Protein AF-A0A075AQA9-F1 (afdb_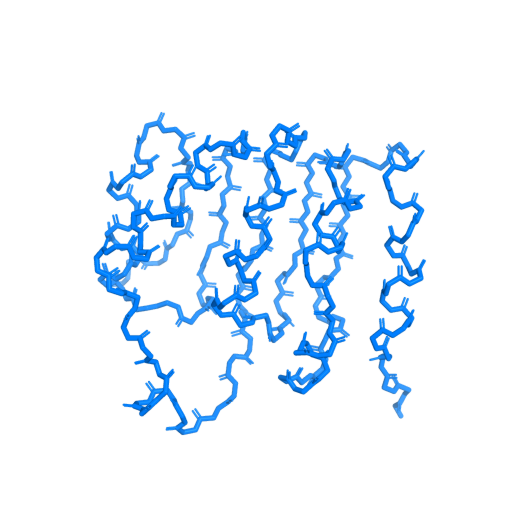monomer_lite)

Secondary structure (DSSP, 8-state):
-----HHHHHHHHTTTTTS--SEEE-TT---SHHHHHTS-HHHHHHHHTT-SEEE-TTS---HHHHHHHHHT-TT---SEEE-------SGGGGTT-----HHHHHHHHHHHHHTT-SEEE-TTSS--HHHHHHHHHHHTTT-EEE----

Radius of gyration: 14.72 Å; chains: 1; bounding box: 34×38×40 Å

Organism: Rozella allomycis (strain CSF55) (NCBI:txid988480)

Structure (mmCIF, N/CA/C/O backbone):
data_AF-A0A075AQA9-F1
#
_entry.id   AF-A0A075AQA9-F1
#
loop_
_atom_site.group_PDB
_atom_site.id
_atom_site.type_symbol
_atom_site.label_atom_id
_atom_site.label_alt_id
_atom_site.label_comp_id
_atom_site.label_asym_id
_atom_site.label_entity_id
_atom_site.label_seq_id
_atom_site.pdbx_PDB_ins_code
_atom_site.Cartn_x
_atom_site.Cartn_y
_atom_site.Cartn_z
_atom_site.occupancy
_atom_site.B_iso_or_equiv
_atom_site.auth_seq_id
_atom_site.auth_comp_id
_atom_site.auth_asym_id
_atom_site.auth_atom_id
_atom_site.pdbx_PDB_model_num
ATOM 1 N N . MET A 1 1 ? 22.644 -17.003 -3.314 1.00 45.19 1 MET A N 1
ATOM 2 C CA . MET A 1 1 ? 21.496 -16.151 -2.937 1.00 45.19 1 MET A CA 1
ATOM 3 C C . MET A 1 1 ? 20.227 -16.930 -3.218 1.00 45.19 1 MET A C 1
ATOM 5 O O . MET A 1 1 ? 20.035 -17.346 -4.355 1.00 45.19 1 MET A O 1
ATOM 9 N N . VAL A 1 2 ? 19.426 -17.209 -2.191 1.00 49.81 2 VAL A N 1
ATOM 10 C CA . VAL A 1 2 ? 18.107 -17.830 -2.371 1.00 49.81 2 VAL A CA 1
ATOM 11 C C . VAL A 1 2 ? 17.177 -16.723 -2.850 1.00 49.81 2 VAL A C 1
ATOM 13 O O . VAL A 1 2 ? 16.902 -15.807 -2.087 1.00 49.81 2 VAL A O 1
ATOM 16 N N . ARG A 1 3 ? 16.748 -16.776 -4.114 1.00 60.25 3 ARG A N 1
ATOM 17 C CA . ARG A 1 3 ? 15.775 -15.814 -4.646 1.00 60.25 3 ARG A CA 1
ATOM 18 C C . ARG A 1 3 ? 14.462 -15.995 -3.894 1.00 60.25 3 ARG A C 1
ATOM 20 O O . ARG A 1 3 ? 13.925 -17.105 -3.876 1.00 60.25 3 ARG A O 1
ATOM 27 N N . PHE A 1 4 ? 13.953 -14.934 -3.280 1.00 65.00 4 PHE A N 1
ATOM 28 C CA . PHE A 1 4 ? 12.666 -14.992 -2.599 1.00 65.00 4 PHE A CA 1
ATOM 29 C C . PHE A 1 4 ? 11.549 -15.180 -3.638 1.00 65.00 4 PHE A C 1
ATOM 31 O O . PHE A 1 4 ? 11.348 -14.348 -4.521 1.00 65.00 4 PHE A O 1
ATOM 38 N N . GLN A 1 5 ? 10.872 -16.329 -3.596 1.00 78.19 5 GLN A N 1
ATOM 39 C CA . GLN A 1 5 ? 9.868 -16.695 -4.595 1.00 78.19 5 GLN A CA 1
ATOM 40 C C . GLN A 1 5 ? 8.502 -16.069 -4.262 1.00 78.19 5 GLN A C 1
ATOM 42 O O . GLN A 1 5 ? 8.119 -16.059 -3.091 1.00 78.19 5 GLN A O 1
ATOM 47 N N . PRO A 1 6 ? 7.702 -15.656 -5.263 1.00 78.56 6 PRO A N 1
ATOM 48 C CA . PRO A 1 6 ? 6.349 -15.131 -5.045 1.00 78.56 6 PRO A CA 1
ATOM 49 C C . PRO A 1 6 ? 5.464 -16.047 -4.185 1.00 78.56 6 PRO A C 1
ATOM 51 O O . PRO A 1 6 ? 4.798 -15.581 -3.266 1.00 78.56 6 PRO A O 1
ATOM 54 N N . ALA A 1 7 ? 5.538 -17.367 -4.390 1.00 79.69 7 ALA A N 1
ATOM 55 C CA . ALA A 1 7 ? 4.784 -18.341 -3.596 1.00 79.69 7 ALA A CA 1
ATOM 56 C C . ALA A 1 7 ? 5.154 -18.325 -2.099 1.00 79.69 7 ALA A C 1
ATOM 58 O O . ALA A 1 7 ? 4.291 -18.517 -1.237 1.00 79.69 7 ALA A O 1
ATOM 59 N N . LEU A 1 8 ? 6.425 -18.059 -1.773 1.00 84.06 8 LEU A N 1
ATOM 60 C CA . LEU A 1 8 ? 6.869 -17.878 -0.390 1.00 84.06 8 LEU A CA 1
ATOM 61 C C . LEU A 1 8 ? 6.351 -16.553 0.181 1.00 84.06 8 LEU A C 1
ATOM 63 O O . LEU A 1 8 ? 5.980 -16.516 1.351 1.00 84.06 8 LEU A O 1
ATOM 67 N N . PHE A 1 9 ? 6.241 -15.499 -0.639 1.00 87.50 9 PHE A N 1
ATOM 68 C CA . PHE A 1 9 ? 5.622 -14.231 -0.233 1.00 87.50 9 PHE A CA 1
ATOM 69 C C . PHE A 1 9 ? 4.152 -14.410 0.130 1.00 87.50 9 PHE A C 1
ATOM 71 O O . PHE A 1 9 ? 3.727 -14.002 1.208 1.00 87.50 9 PHE A O 1
ATOM 78 N N . HIS A 1 10 ? 3.378 -15.073 -0.734 1.00 92.56 10 HIS A N 1
ATOM 79 C CA . HIS A 1 10 ? 1.969 -15.356 -0.466 1.00 92.56 10 HIS A CA 1
ATOM 80 C C . HIS A 1 10 ? 1.794 -16.214 0.783 1.00 92.56 10 HIS A C 1
ATOM 82 O O . HIS A 1 10 ? 0.956 -15.898 1.623 1.00 92.56 10 HIS A O 1
ATOM 88 N N . SER A 1 11 ? 2.631 -17.239 0.949 1.00 90.25 11 SER A N 1
ATOM 89 C CA . SER A 1 11 ? 2.616 -18.096 2.140 1.00 90.25 11 SER A CA 1
ATOM 90 C C . SER A 1 11 ? 2.948 -17.322 3.420 1.00 90.25 11 SER A C 1
ATOM 92 O O . SER A 1 11 ? 2.308 -17.545 4.447 1.00 90.25 11 SER A O 1
ATOM 94 N N . LEU A 1 12 ? 3.909 -16.392 3.358 1.00 89.06 12 LEU A N 1
ATOM 95 C CA . LEU A 1 12 ? 4.277 -15.520 4.474 1.00 89.06 12 LEU A CA 1
ATOM 96 C C . LEU A 1 12 ? 3.094 -14.647 4.908 1.00 89.06 12 LEU A C 1
ATOM 98 O O . LEU A 1 12 ? 2.799 -14.555 6.099 1.00 89.06 12 LEU A O 1
ATOM 102 N N . VAL A 1 13 ? 2.399 -14.024 3.953 1.00 93.62 13 VAL A N 1
ATOM 103 C CA . VAL A 1 13 ? 1.296 -13.107 4.276 1.00 93.62 13 VAL A CA 1
ATOM 104 C C . VAL A 1 13 ? -0.022 -13.821 4.576 1.00 93.62 13 VAL A C 1
ATOM 106 O O . VAL A 1 13 ? -0.871 -13.235 5.238 1.00 93.62 13 VAL A O 1
ATOM 109 N N . ALA A 1 14 ? -0.193 -15.085 4.173 1.00 93.88 14 ALA A N 1
ATOM 110 C CA . ALA A 1 14 ? -1.451 -15.834 4.296 1.00 93.88 14 ALA A CA 1
ATOM 111 C C . ALA A 1 14 ? -2.032 -15.884 5.719 1.00 93.88 14 ALA A C 1
ATOM 113 O O . ALA A 1 14 ? -3.238 -16.034 5.885 1.00 93.88 14 ALA A O 1
ATOM 114 N N . ARG A 1 15 ? -1.185 -15.761 6.747 1.00 90.12 15 ARG A N 1
ATOM 115 C CA . ARG A 1 15 ? -1.592 -15.813 8.162 1.00 90.12 15 ARG A CA 1
ATOM 116 C C . ARG A 1 15 ? -1.617 -14.449 8.850 1.00 90.12 15 ARG A C 1
ATOM 118 O O . ARG A 1 15 ? -1.968 -14.362 10.023 1.00 90.12 15 ARG A O 1
ATOM 125 N N . VAL A 1 16 ? -1.255 -13.372 8.149 1.00 94.50 16 VAL A N 1
ATOM 126 C CA . VAL A 1 16 ? -1.173 -12.028 8.746 1.00 94.50 16 VAL A CA 1
ATOM 127 C C . VAL A 1 16 ? -2.549 -11.528 9.168 1.00 94.50 16 VAL A C 1
ATOM 129 O O . VAL A 1 16 ? -2.675 -10.942 10.242 1.00 94.50 16 VAL A O 1
ATOM 132 N N . LYS A 1 17 ? -3.592 -11.806 8.382 1.00 88.50 17 LYS A N 1
ATOM 133 C CA . LYS A 1 17 ? -4.955 -11.339 8.665 1.00 88.50 17 LYS A CA 1
ATOM 134 C C . LYS A 1 17 ? -5.497 -11.837 10.005 1.00 88.50 17 LYS A C 1
ATOM 136 O O . LYS A 1 17 ? -6.251 -11.129 10.666 1.00 88.50 17 LYS A O 1
ATOM 141 N N . GLU A 1 18 ? -5.117 -13.052 10.381 1.00 86.56 18 GLU A N 1
ATOM 142 C CA . GLU A 1 18 ? -5.513 -13.714 11.629 1.00 86.56 18 GLU A CA 1
ATOM 143 C C . GLU A 1 18 ? -4.553 -13.392 12.784 1.00 86.56 18 GLU A C 1
ATOM 145 O O . GLU A 1 18 ? -4.810 -13.735 13.939 1.00 86.56 18 GLU A O 1
ATOM 150 N N . SER A 1 19 ? -3.443 -12.713 12.488 1.00 89.19 19 SER A N 1
ATOM 151 C CA . SER A 1 19 ? -2.458 -12.320 13.486 1.00 89.19 19 SER A CA 1
ATOM 152 C C . SER A 1 19 ? -2.929 -11.122 14.319 1.00 89.19 19 SER A C 1
ATOM 154 O O . SER A 1 19 ? -3.819 -10.365 13.938 1.00 89.19 19 SER A O 1
ATOM 156 N N . GLN A 1 20 ? -2.273 -10.914 15.463 1.00 91.50 20 GLN A N 1
ATOM 157 C CA . GLN A 1 20 ? -2.426 -9.712 16.295 1.00 91.50 20 GLN A CA 1
ATOM 158 C C . GLN A 1 20 ? -1.312 -8.684 16.024 1.00 91.50 20 GLN A C 1
ATOM 160 O O . GLN A 1 20 ? -1.016 -7.840 16.874 1.00 91.50 20 GLN A O 1
ATOM 165 N N . LEU A 1 21 ? -0.6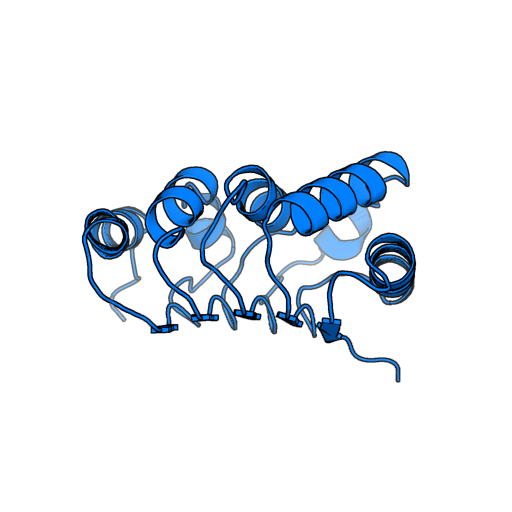46 -8.772 14.863 1.00 94.38 21 LEU A N 1
ATOM 166 C CA . LEU A 1 21 ? 0.444 -7.867 14.510 1.00 94.38 21 LEU A CA 1
ATOM 167 C C . LEU A 1 21 ? -0.083 -6.442 14.347 1.00 94.38 21 LEU A C 1
ATOM 169 O O . LEU A 1 21 ? -0.990 -6.168 13.564 1.00 94.38 21 LEU A O 1
ATOM 173 N N . LYS A 1 22 ? 0.532 -5.511 15.076 1.00 95.44 22 LYS A N 1
ATOM 174 C CA . LYS A 1 22 ? 0.283 -4.074 14.905 1.00 95.44 22 LYS A CA 1
ATOM 175 C C . LYS A 1 22 ? 1.143 -3.488 13.793 1.00 95.44 22 LYS A C 1
ATOM 177 O O . LYS A 1 22 ? 0.707 -2.561 13.118 1.00 95.44 22 LYS A O 1
ATOM 182 N N . GLU A 1 23 ? 2.331 -4.046 13.598 1.00 97.06 23 GLU A N 1
ATOM 183 C CA . GLU A 1 23 ? 3.322 -3.575 12.641 1.00 97.06 23 GLU A CA 1
ATOM 184 C C . GLU A 1 23 ? 3.845 -4.750 11.821 1.00 97.06 23 GLU A C 1
ATOM 186 O O . GLU A 1 23 ? 4.070 -5.837 12.360 1.00 97.06 23 GLU A O 1
ATOM 191 N N . LEU A 1 24 ? 4.045 -4.530 10.525 1.00 97.06 24 LEU A N 1
ATOM 192 C CA . LEU A 1 24 ? 4.639 -5.508 9.628 1.00 97.06 24 LEU A CA 1
ATOM 193 C C . LEU A 1 24 ? 5.577 -4.818 8.639 1.00 97.06 24 LEU A C 1
ATOM 195 O O . LEU A 1 24 ? 5.204 -3.849 7.977 1.00 97.06 24 LEU A O 1
ATOM 199 N N . ASN A 1 25 ? 6.788 -5.353 8.520 1.00 96.56 25 ASN A N 1
ATOM 200 C CA . ASN A 1 25 ? 7.785 -4.892 7.567 1.00 96.56 25 ASN A CA 1
ATOM 201 C C . ASN A 1 25 ? 8.049 -5.983 6.522 1.00 96.56 25 ASN A C 1
ATOM 203 O O . ASN A 1 25 ? 8.563 -7.046 6.860 1.00 96.56 25 ASN A O 1
ATOM 207 N N . LEU A 1 26 ? 7.683 -5.706 5.271 1.00 94.38 26 LEU A N 1
ATOM 208 C CA . LEU A 1 26 ? 7.928 -6.547 4.095 1.00 94.38 26 LEU A CA 1
ATOM 209 C C . LEU A 1 26 ? 8.798 -5.805 3.063 1.00 94.38 26 LEU A C 1
ATOM 211 O O . LEU A 1 26 ? 8.726 -6.077 1.861 1.00 94.38 26 LEU A O 1
ATOM 215 N N . SER A 1 27 ? 9.579 -4.824 3.514 1.00 93.81 27 SER A N 1
ATOM 216 C CA . SER A 1 27 ? 10.449 -4.040 2.648 1.00 93.81 27 SER A CA 1
ATOM 217 C C . SER A 1 27 ? 11.582 -4.892 2.073 1.00 93.81 27 SER A C 1
ATOM 219 O O . SER A 1 27 ? 12.159 -5.719 2.778 1.00 93.81 27 SER A O 1
ATOM 221 N N . GLY A 1 28 ? 11.925 -4.680 0.800 1.00 90.69 28 GLY A N 1
ATOM 222 C CA . GLY A 1 28 ? 13.079 -5.332 0.165 1.00 90.69 28 GLY A CA 1
ATOM 223 C C . GLY A 1 28 ? 12.945 -6.831 -0.107 1.00 90.69 28 GLY A C 1
ATOM 224 O O . GLY A 1 28 ? 13.951 -7.480 -0.380 1.00 90.69 28 GLY A O 1
ATOM 225 N N . LEU A 1 29 ? 11.740 -7.402 -0.026 1.00 89.75 29 LEU A N 1
ATOM 226 C CA . LEU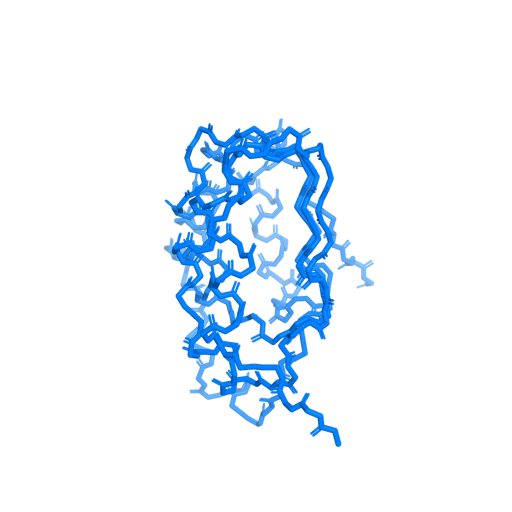 A 1 29 ? 11.527 -8.835 -0.264 1.00 89.75 29 LEU A CA 1
ATOM 227 C C . LEU A 1 29 ? 11.386 -9.184 -1.752 1.00 89.75 29 LEU A C 1
ATOM 229 O O . LEU A 1 29 ? 11.595 -10.334 -2.134 1.00 89.75 29 LEU A O 1
ATOM 233 N N . MET A 1 30 ? 11.031 -8.216 -2.596 1.00 88.50 30 MET A N 1
ATOM 234 C CA . MET A 1 30 ? 11.005 -8.368 -4.048 1.00 88.50 30 MET A CA 1
ATOM 235 C C . MET A 1 30 ? 12.328 -7.888 -4.632 1.00 88.50 30 MET A C 1
ATOM 237 O O . MET A 1 30 ? 12.618 -6.700 -4.596 1.00 88.50 30 MET A O 1
ATOM 241 N N . GLU A 1 31 ? 13.117 -8.801 -5.196 1.00 82.88 31 GLU A N 1
ATOM 242 C CA . GLU A 1 31 ? 14.455 -8.487 -5.724 1.00 82.88 31 GLU A CA 1
ATOM 243 C C . GLU A 1 31 ? 14.441 -7.989 -7.182 1.00 82.88 31 GLU A C 1
ATOM 245 O O . GLU A 1 31 ? 15.473 -7.553 -7.693 1.00 82.88 31 GLU A O 1
ATOM 250 N N . SER A 1 32 ? 13.302 -8.074 -7.880 1.00 85.94 32 SER A N 1
ATOM 251 C CA . SER A 1 32 ? 13.169 -7.610 -9.265 1.00 85.94 32 SER A CA 1
ATOM 252 C C . SER A 1 32 ? 11.725 -7.275 -9.648 1.00 85.94 32 SER A C 1
ATOM 254 O O . SER A 1 32 ? 10.768 -7.663 -8.966 1.00 85.94 32 SER A O 1
ATOM 256 N N . SER A 1 33 ? 11.559 -6.586 -10.783 1.00 83.62 33 SER A N 1
ATOM 257 C CA . SER A 1 33 ? 10.239 -6.269 -11.340 1.00 83.62 33 SER A CA 1
ATOM 258 C C . SER A 1 33 ? 9.456 -7.528 -11.727 1.00 83.62 33 SER A C 1
ATOM 260 O O . SER A 1 33 ? 8.256 -7.605 -11.489 1.00 83.62 33 SER A O 1
ATOM 262 N N . GLU A 1 34 ? 10.136 -8.555 -12.240 1.00 85.38 34 GLU A N 1
ATOM 263 C CA . GLU A 1 34 ? 9.546 -9.843 -12.609 1.00 85.38 34 GLU A CA 1
ATOM 264 C C . GLU A 1 34 ? 9.017 -10.581 -11.378 1.00 85.38 34 GLU A C 1
ATOM 266 O O . GLU A 1 34 ? 7.909 -11.112 -11.412 1.00 85.38 34 GLU A O 1
ATOM 271 N N . ALA A 1 35 ? 9.778 -10.576 -10.277 1.00 85.56 35 ALA A N 1
ATOM 272 C CA . ALA A 1 35 ? 9.340 -11.174 -9.019 1.00 85.56 35 ALA A CA 1
ATOM 273 C C . ALA A 1 35 ? 8.107 -10.449 -8.459 1.00 85.56 35 ALA A C 1
ATOM 275 O O . ALA A 1 35 ? 7.121 -11.091 -8.107 1.00 85.56 35 ALA A O 1
ATOM 276 N N . SER A 1 36 ? 8.134 -9.114 -8.450 1.00 87.94 36 SER A N 1
ATOM 277 C CA . SER A 1 36 ? 7.019 -8.283 -7.987 1.00 87.94 36 SER A CA 1
ATOM 278 C C . SER A 1 36 ? 5.760 -8.442 -8.847 1.00 87.94 36 SER A C 1
ATOM 280 O O . SER A 1 36 ? 4.660 -8.537 -8.310 1.00 87.94 36 SER A O 1
ATOM 282 N N . ASN A 1 37 ? 5.902 -8.538 -10.173 1.00 86.38 37 ASN A N 1
ATOM 283 C CA . ASN A 1 37 ? 4.779 -8.735 -11.097 1.00 86.38 37 ASN A CA 1
ATOM 284 C C . ASN A 1 37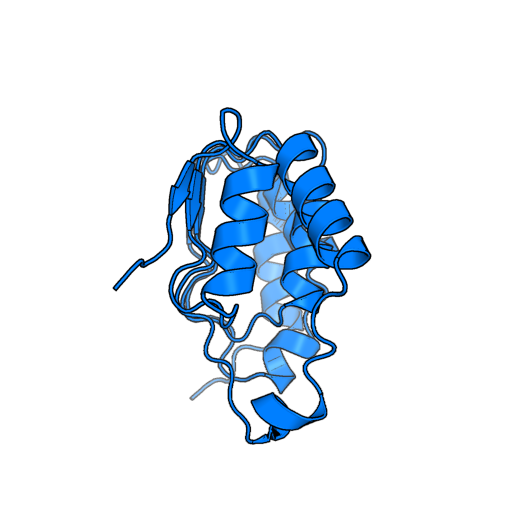 ? 4.154 -10.135 -10.995 1.00 86.38 37 ASN A C 1
ATOM 286 O O . ASN A 1 37 ? 3.007 -10.324 -11.390 1.00 86.38 37 ASN A O 1
ATOM 290 N N . ALA A 1 38 ? 4.894 -11.116 -10.475 1.00 87.94 38 ALA A N 1
ATOM 291 C CA . ALA A 1 38 ? 4.373 -12.449 -10.186 1.00 87.94 38 ALA A CA 1
ATOM 292 C C . ALA A 1 38 ? 3.640 -12.528 -8.830 1.00 87.94 38 ALA A C 1
ATOM 294 O O . ALA A 1 38 ? 3.039 -13.557 -8.513 1.00 87.94 38 ALA A O 1
ATOM 295 N N . VAL A 1 39 ? 3.673 -11.463 -8.022 1.00 90.69 39 VAL A N 1
ATOM 296 C CA . VAL A 1 39 ? 2.905 -11.361 -6.779 1.00 90.69 39 VAL A CA 1
ATOM 297 C C . VAL A 1 39 ? 1.513 -10.803 -7.072 1.00 90.69 39 VAL A C 1
ATOM 299 O O . VAL A 1 39 ? 1.358 -9.703 -7.592 1.00 90.69 39 VAL A O 1
ATOM 302 N N . ASP A 1 40 ? 0.481 -11.538 -6.657 1.00 93.06 40 ASP A N 1
ATOM 303 C CA . ASP A 1 40 ? -0.874 -10.993 -6.536 1.00 93.06 40 ASP A CA 1
ATOM 304 C C . ASP A 1 40 ? -0.936 -10.004 -5.359 1.00 93.06 40 ASP A C 1
ATOM 306 O O . ASP A 1 40 ? -1.104 -10.390 -4.196 1.00 93.06 40 ASP A O 1
ATOM 310 N N . TRP A 1 41 ? -0.778 -8.717 -5.667 1.00 92.69 41 TRP A N 1
ATOM 311 C CA . TRP A 1 41 ? -0.801 -7.642 -4.679 1.00 92.69 41 TRP A CA 1
ATOM 312 C C . TRP A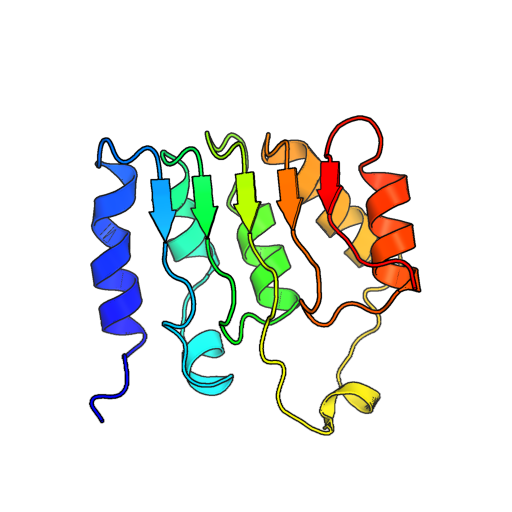 1 41 ? -2.200 -7.356 -4.119 1.00 92.69 41 TRP A C 1
ATOM 314 O O . TRP A 1 41 ? -2.299 -6.887 -2.982 1.00 92.69 41 TRP A O 1
ATOM 324 N N . ARG A 1 42 ? -3.280 -7.711 -4.837 1.00 93.88 42 ARG A N 1
ATOM 325 C CA . ARG A 1 42 ? -4.647 -7.650 -4.287 1.00 93.88 42 ARG A CA 1
ATOM 326 C C . ARG A 1 42 ? -4.808 -8.653 -3.154 1.00 93.88 42 ARG A C 1
ATOM 328 O O . ARG A 1 42 ? -5.337 -8.318 -2.092 1.00 93.88 42 ARG A O 1
ATOM 335 N N . TYR A 1 43 ? -4.350 -9.889 -3.366 1.00 95.12 43 TYR A N 1
ATOM 336 C CA . TYR A 1 43 ? -4.360 -10.910 -2.322 1.00 95.12 43 TYR A CA 1
ATOM 337 C C . TYR A 1 43 ? -3.537 -10.459 -1.117 1.00 95.12 43 TYR A C 1
ATOM 339 O O . TYR A 1 43 ? -4.036 -10.520 0.006 1.00 95.12 43 TYR A O 1
ATOM 347 N N . VAL A 1 44 ? -2.315 -9.966 -1.348 1.00 95.38 44 VAL A N 1
ATOM 348 C CA . VAL A 1 44 ? -1.435 -9.471 -0.281 1.00 95.38 44 VAL A CA 1
ATOM 349 C C . VAL A 1 44 ? -2.150 -8.403 0.536 1.00 95.38 44 VAL A C 1
ATOM 351 O O . VAL A 1 44 ? -2.304 -8.579 1.739 1.00 95.38 44 VAL A O 1
ATOM 354 N N . ALA A 1 45 ? -2.670 -7.352 -0.103 1.00 95.12 45 ALA A N 1
ATOM 355 C CA . ALA A 1 45 ? -3.377 -6.268 0.574 1.00 95.12 45 ALA A CA 1
ATOM 356 C C . ALA A 1 45 ? -4.528 -6.772 1.462 1.00 95.12 45 ALA A C 1
ATOM 358 O O . ALA A 1 45 ? -4.629 -6.377 2.625 1.00 95.12 45 ALA A O 1
ATOM 359 N N . LYS A 1 46 ? -5.329 -7.732 0.976 1.00 95.00 46 LYS A N 1
ATOM 360 C CA . LYS A 1 46 ? -6.415 -8.357 1.755 1.00 95.00 46 LYS A CA 1
ATOM 361 C C . LYS A 1 46 ? -5.931 -9.097 3.000 1.00 95.00 46 LYS A C 1
ATOM 363 O O . LYS A 1 46 ? -6.693 -9.200 3.964 1.00 95.00 46 LYS A O 1
ATOM 368 N N . GLN A 1 47 ? -4.700 -9.609 2.999 1.00 95.81 47 GLN A N 1
ATOM 369 C CA . GLN A 1 47 ? -4.116 -10.231 4.186 1.00 95.81 47 GLN A CA 1
ATOM 370 C C . GLN A 1 47 ? -3.608 -9.211 5.209 1.00 95.81 47 GLN A C 1
ATOM 372 O O . GLN A 1 47 ? -3.508 -9.524 6.392 1.00 95.81 47 GLN A O 1
ATOM 377 N N . LEU A 1 48 ? -3.315 -7.982 4.783 1.00 95.31 48 LEU A N 1
ATOM 378 C CA . LEU A 1 48 ? -2.728 -6.947 5.637 1.00 95.31 48 LEU A CA 1
ATOM 379 C C . LEU A 1 48 ? -3.768 -6.071 6.346 1.00 95.31 48 LEU A C 1
ATOM 381 O O . LEU A 1 48 ? -3.401 -5.291 7.219 1.00 95.31 48 LEU A O 1
ATOM 385 N N . ILE A 1 49 ? -5.061 -6.215 6.031 1.00 93.25 49 ILE A N 1
ATOM 386 C CA . ILE A 1 49 ? -6.128 -5.312 6.504 1.00 93.25 49 ILE A CA 1
ATOM 387 C C . ILE A 1 49 ? -6.244 -5.185 8.032 1.00 93.25 49 ILE A C 1
ATOM 389 O O . ILE A 1 49 ? -6.847 -4.230 8.514 1.00 93.25 49 ILE A O 1
ATOM 393 N N . GLY A 1 50 ? -5.728 -6.154 8.796 1.00 93.00 50 GLY A N 1
ATOM 394 C CA . GLY A 1 50 ? -5.744 -6.145 10.262 1.00 93.00 50 GLY A CA 1
ATOM 395 C C . GLY A 1 50 ? -4.573 -5.398 10.912 1.00 93.00 50 GLY A C 1
ATOM 396 O O . GLY A 1 50 ? -4.652 -5.079 12.098 1.00 93.00 50 GLY A O 1
ATOM 397 N N . VAL A 1 51 ? -3.514 -5.113 10.150 1.00 95.62 51 VAL A N 1
ATOM 398 C CA . VAL A 1 51 ? -2.267 -4.499 10.626 1.00 95.62 51 VAL A CA 1
ATOM 399 C C . VAL A 1 51 ? -2.420 -2.976 10.645 1.00 95.62 51 VAL A C 1
ATOM 401 O O . VAL A 1 51 ? -3.056 -2.411 9.763 1.00 95.62 51 VAL A O 1
ATOM 404 N N . LYS A 1 52 ? -1.840 -2.286 11.636 1.00 95.62 52 LYS A N 1
ATOM 405 C CA . LYS A 1 52 ? -1.921 -0.816 11.732 1.00 95.62 52 LYS A CA 1
ATOM 406 C C . LYS A 1 52 ? -0.837 -0.097 10.933 1.00 95.62 52 LYS A C 1
ATOM 408 O O . LYS A 1 52 ? -1.099 0.964 10.374 1.00 95.62 52 LYS A O 1
ATOM 413 N N . SER A 1 53 ? 0.375 -0.642 10.904 1.00 97.00 53 SER A N 1
ATOM 414 C CA . SER A 1 53 ? 1.527 -0.056 10.213 1.00 97.00 53 SER A CA 1
ATOM 415 C C . SER A 1 53 ? 2.162 -1.084 9.288 1.00 97.00 53 SER A C 1
ATOM 417 O O . SER A 1 53 ? 2.593 -2.145 9.741 1.00 97.00 53 SER A O 1
ATOM 419 N N . VAL A 1 54 ? 2.209 -0.783 7.994 1.00 97.88 54 VAL A N 1
ATOM 420 C CA . VAL A 1 54 ? 2.744 -1.683 6.971 1.00 97.88 54 VAL A CA 1
ATOM 421 C C . VAL A 1 54 ? 3.860 -0.980 6.210 1.00 97.88 54 VAL A C 1
ATOM 423 O O . VAL A 1 54 ? 3.668 0.125 5.702 1.00 97.88 54 VAL A O 1
ATOM 426 N N . LYS A 1 55 ? 5.012 -1.644 6.087 1.00 98.00 55 LYS A N 1
ATOM 427 C CA . LYS A 1 55 ? 6.108 -1.207 5.215 1.00 98.00 55 LYS A CA 1
ATOM 428 C C . LYS A 1 55 ? 6.269 -2.155 4.036 1.00 98.00 55 LYS A C 1
ATOM 430 O O . LYS A 1 55 ? 6.486 -3.349 4.225 1.00 98.00 55 LYS A O 1
ATOM 435 N N . LEU A 1 56 ? 6.158 -1.597 2.836 1.00 95.81 56 LEU A N 1
ATOM 436 C CA . LEU A 1 56 ? 6.377 -2.240 1.540 1.00 95.81 56 LEU A CA 1
ATOM 437 C C . LEU A 1 56 ? 7.478 -1.516 0.742 1.00 95.81 56 LEU A C 1
ATOM 439 O O . LEU A 1 56 ? 7.580 -1.687 -0.475 1.00 95.81 56 LEU A O 1
ATOM 443 N N . SER A 1 57 ? 8.292 -0.692 1.402 1.00 94.19 57 SER A N 1
ATOM 444 C CA . SER A 1 57 ? 9.351 0.089 0.764 1.00 94.19 57 SER A CA 1
ATOM 445 C C . SER A 1 57 ? 10.473 -0.776 0.185 1.00 94.19 57 SER A C 1
ATOM 447 O O . SER A 1 57 ? 10.599 -1.952 0.516 1.00 94.19 57 SER A O 1
ATOM 449 N N . PHE A 1 58 ? 11.300 -0.220 -0.700 1.00 92.25 58 PHE A N 1
ATOM 450 C CA . PHE A 1 58 ? 12.450 -0.935 -1.287 1.00 92.25 58 PHE A CA 1
ATOM 451 C C . PHE A 1 58 ? 12.089 -2.216 -2.055 1.00 92.25 58 PHE A C 1
ATOM 453 O O . PHE A 1 58 ? 12.924 -3.096 -2.221 1.00 92.25 58 PHE A O 1
ATOM 460 N N . ASN A 1 59 ? 10.849 -2.337 -2.524 1.00 91.00 59 ASN A N 1
ATOM 461 C CA . ASN A 1 59 ? 10.423 -3.412 -3.414 1.00 91.00 59 ASN A CA 1
ATOM 462 C C . ASN A 1 59 ? 10.402 -2.910 -4.867 1.00 91.00 59 ASN A C 1
ATOM 464 O O . ASN A 1 59 ? 10.834 -1.801 -5.164 1.00 91.00 59 ASN A O 1
ATOM 468 N N . TYR A 1 60 ? 9.894 -3.723 -5.790 1.00 89.94 60 TYR A N 1
ATOM 469 C CA . TYR A 1 60 ? 9.714 -3.366 -7.201 1.00 89.94 60 TYR A CA 1
ATOM 470 C C . TYR A 1 60 ? 8.212 -3.256 -7.526 1.00 89.94 60 TYR A C 1
ATOM 472 O O . TYR A 1 60 ? 7.750 -3.750 -8.557 1.00 89.94 60 TYR A O 1
ATOM 480 N N . ILE A 1 61 ? 7.401 -2.709 -6.610 1.00 89.12 61 ILE A N 1
ATOM 481 C CA . ILE A 1 61 ? 5.941 -2.639 -6.775 1.00 89.12 61 ILE A CA 1
ATOM 482 C C . ILE A 1 61 ? 5.620 -1.633 -7.878 1.00 89.12 61 ILE A C 1
ATOM 484 O O . ILE A 1 61 ? 5.954 -0.452 -7.787 1.00 89.12 61 ILE A O 1
ATOM 488 N N . SER A 1 62 ? 4.969 -2.109 -8.938 1.00 85.75 62 SER A N 1
ATOM 489 C CA . SER A 1 62 ? 4.574 -1.257 -10.057 1.00 85.75 62 SER A CA 1
ATOM 490 C C . SER A 1 62 ? 3.474 -0.270 -9.644 1.00 85.75 62 SER A C 1
ATOM 492 O O . SER A 1 62 ? 2.697 -0.530 -8.724 1.00 85.75 62 SER A O 1
ATOM 494 N N . ARG A 1 63 ? 3.324 0.839 -10.379 1.00 82.12 63 ARG A N 1
ATOM 495 C CA . ARG A 1 63 ? 2.210 1.785 -10.159 1.00 82.12 63 ARG A CA 1
ATOM 496 C C . ARG A 1 63 ? 0.837 1.109 -10.257 1.00 82.12 63 ARG A C 1
ATOM 498 O O . ARG A 1 63 ? -0.065 1.431 -9.492 1.00 82.12 63 ARG A O 1
ATOM 505 N N . TYR A 1 64 ? 0.696 0.157 -11.178 1.00 82.44 64 TYR A N 1
ATOM 506 C CA . TYR A 1 64 ? -0.527 -0.626 -11.333 1.00 82.44 64 TYR A CA 1
ATOM 507 C C . TYR A 1 64 ? -0.799 -1.487 -10.090 1.00 82.44 64 TYR A C 1
ATOM 509 O O . TYR A 1 64 ? -1.907 -1.484 -9.565 1.00 82.44 64 TYR A O 1
ATOM 517 N N . SER A 1 65 ? 0.230 -2.137 -9.547 1.00 87.94 65 SER A N 1
ATOM 518 C CA . SER A 1 65 ? 0.121 -2.910 -8.307 1.00 87.94 65 SER A CA 1
ATOM 519 C C . SER A 1 65 ? -0.173 -2.028 -7.086 1.00 87.94 65 SER A C 1
ATOM 521 O O . SER A 1 65 ? -0.929 -2.435 -6.214 1.00 87.94 65 SER A O 1
ATOM 523 N N . ILE A 1 66 ? 0.345 -0.794 -7.031 1.00 89.38 66 ILE A N 1
ATOM 524 C CA . ILE A 1 66 ? -0.027 0.185 -5.992 1.00 89.38 66 ILE A CA 1
ATOM 525 C C . ILE A 1 66 ? -1.530 0.489 -6.043 1.00 89.38 66 ILE A C 1
ATOM 527 O O . ILE A 1 66 ? -2.184 0.524 -5.002 1.00 89.38 66 ILE A O 1
ATOM 531 N N . TYR A 1 67 ? -2.094 0.665 -7.239 1.00 86.25 67 TYR A N 1
ATOM 532 C CA . TYR A 1 67 ? -3.539 0.821 -7.395 1.00 86.25 67 TYR A CA 1
ATOM 533 C C . TYR A 1 67 ? -4.303 -0.414 -6.892 1.00 86.25 67 TYR A C 1
ATOM 535 O O . TYR A 1 67 ? -5.233 -0.272 -6.102 1.00 86.25 67 TYR A O 1
ATOM 543 N N . GLU A 1 68 ? -3.874 -1.618 -7.278 1.00 87.62 68 GLU A N 1
ATOM 544 C CA . GLU A 1 68 ? -4.477 -2.876 -6.818 1.00 87.62 68 GLU A CA 1
ATOM 545 C C . GLU A 1 68 ? -4.451 -3.043 -5.293 1.00 87.62 68 GLU A C 1
ATOM 547 O O . GLU A 1 68 ? -5.402 -3.582 -4.715 1.00 87.62 68 GLU A O 1
ATOM 552 N N . ILE A 1 69 ? -3.386 -2.562 -4.642 1.00 93.75 69 ILE A N 1
ATOM 553 C CA . ILE A 1 69 ? -3.279 -2.515 -3.184 1.00 93.75 69 ILE A CA 1
ATOM 554 C C . ILE A 1 69 ? -4.388 -1.626 -2.624 1.00 93.75 69 ILE A C 1
ATOM 556 O O . ILE A 1 69 ? -5.198 -2.115 -1.844 1.00 93.75 69 ILE A O 1
ATOM 560 N N . PHE A 1 70 ? -4.479 -0.358 -3.036 1.00 92.88 70 PHE A N 1
ATOM 561 C CA . PHE A 1 70 ? -5.486 0.558 -2.485 1.00 92.88 70 PHE A CA 1
ATOM 562 C C . PHE A 1 70 ? -6.921 0.104 -2.751 1.00 92.88 70 PHE A C 1
ATOM 564 O O . PHE A 1 70 ? -7.748 0.177 -1.847 1.00 92.88 70 PHE A O 1
ATOM 571 N N . ASP A 1 71 ? -7.198 -0.421 -3.944 1.00 89.50 71 ASP A N 1
ATOM 572 C CA . ASP A 1 71 ? -8.511 -0.966 -4.315 1.00 89.50 71 ASP A CA 1
ATOM 573 C C . ASP A 1 71 ? -8.923 -2.164 -3.434 1.00 89.50 71 ASP A C 1
ATOM 575 O O . ASP A 1 71 ? -10.100 -2.469 -3.267 1.00 89.50 71 ASP A O 1
ATOM 579 N N . SER A 1 72 ? -7.947 -2.831 -2.812 1.00 92.50 72 SER A N 1
ATOM 580 C CA . SER A 1 72 ? -8.160 -3.976 -1.922 1.00 92.50 72 SER A CA 1
ATOM 581 C C . SER A 1 72 ? -8.148 -3.621 -0.430 1.00 92.50 72 SER A C 1
ATOM 583 O O . SER A 1 72 ? -8.321 -4.518 0.400 1.00 92.50 72 SER A O 1
ATOM 585 N N . LEU A 1 73 ? -7.928 -2.350 -0.075 1.00 92.56 73 LEU A N 1
ATOM 586 C CA . LEU A 1 73 ? -7.791 -1.880 1.311 1.00 92.56 73 LEU A CA 1
ATOM 587 C C . LEU A 1 73 ? -9.023 -1.136 1.841 1.00 92.56 73 LEU A C 1
ATOM 589 O O . LEU A 1 73 ? -8.946 -0.501 2.894 1.00 92.56 73 LEU A O 1
ATOM 593 N N . ASP A 1 74 ? -10.168 -1.245 1.169 1.00 85.81 74 ASP A N 1
ATOM 594 C CA . ASP A 1 74 ? -11.440 -0.734 1.681 1.00 85.81 74 ASP A CA 1
ATOM 595 C C . ASP A 1 74 ? -11.688 -1.219 3.125 1.00 85.81 74 ASP A C 1
ATOM 597 O O . ASP A 1 74 ? -11.664 -2.417 3.420 1.00 85.81 74 ASP A O 1
ATOM 601 N N . ASN A 1 75 ? -11.936 -0.273 4.039 1.00 79.81 75 ASN A N 1
ATOM 602 C CA . ASN A 1 75 ? -12.137 -0.517 5.477 1.00 79.81 75 ASN A CA 1
ATOM 603 C C . ASN A 1 75 ? -10.963 -1.206 6.204 1.00 79.81 75 ASN A C 1
ATOM 605 O O . ASN A 1 75 ? -11.171 -1.871 7.224 1.00 79.81 75 ASN A O 1
ATOM 609 N N . SER A 1 76 ? -9.730 -1.054 5.716 1.00 90.31 76 SER A N 1
ATOM 610 C CA . SER A 1 76 ? -8.555 -1.552 6.435 1.00 90.31 76 SER A CA 1
ATOM 611 C C . SER A 1 76 ? -8.365 -0.849 7.789 1.00 90.31 76 SER A C 1
ATOM 613 O O . SER A 1 76 ? -8.802 0.284 7.998 1.00 90.31 76 SER A O 1
ATOM 615 N N . LYS A 1 77 ? -7.679 -1.521 8.722 1.00 91.62 77 LYS A N 1
ATOM 616 C CA . LYS A 1 77 ? -7.176 -0.926 9.972 1.00 91.62 77 LYS A CA 1
ATOM 617 C C . LYS A 1 77 ? -5.810 -0.256 9.798 1.00 91.62 77 LYS A C 1
ATOM 619 O O . LYS A 1 77 ? -5.234 0.185 10.794 1.00 91.62 77 LYS A O 1
ATOM 624 N N . ILE A 1 78 ? -5.282 -0.217 8.573 1.00 94.94 78 ILE A N 1
ATOM 625 C CA . ILE A 1 78 ? -3.974 0.359 8.285 1.00 94.94 78 ILE A CA 1
ATOM 626 C C . ILE A 1 78 ? -4.084 1.869 8.480 1.00 94.94 78 ILE A C 1
ATOM 628 O O . ILE A 1 78 ? -4.894 2.539 7.852 1.00 94.94 78 ILE A O 1
ATOM 632 N N . GLU A 1 79 ? -3.260 2.410 9.368 1.00 95.12 79 GLU A N 1
ATOM 633 C CA . GLU A 1 79 ? -3.154 3.847 9.622 1.00 95.12 79 GLU A CA 1
ATOM 634 C C . GLU A 1 79 ? -1.944 4.443 8.892 1.00 95.12 79 GLU A C 1
ATOM 636 O O . GLU A 1 79 ? -1.988 5.607 8.484 1.00 95.12 79 GLU A O 1
ATOM 641 N N . THR A 1 80 ? -0.898 3.635 8.692 1.00 96.38 80 THR A N 1
ATOM 642 C CA . THR A 1 80 ? 0.342 4.027 8.015 1.00 96.38 80 THR A CA 1
ATOM 643 C C . THR A 1 80 ? 0.753 2.975 6.989 1.00 96.38 80 THR A C 1
ATOM 645 O O . THR A 1 80 ? 0.921 1.804 7.335 1.00 96.38 80 THR A O 1
ATOM 648 N N . LEU A 1 81 ? 0.959 3.406 5.744 1.00 97.00 81 LEU A N 1
ATOM 649 C CA . LEU A 1 81 ? 1.455 2.576 4.650 1.00 97.00 81 LEU A CA 1
ATOM 650 C C . LEU A 1 81 ? 2.681 3.230 4.003 1.00 97.00 81 LEU A C 1
ATOM 652 O O . LEU A 1 81 ? 2.584 4.292 3.391 1.00 97.00 81 LEU A O 1
ATOM 656 N N . ASP A 1 82 ? 3.835 2.583 4.125 1.00 97.19 82 ASP A N 1
ATOM 657 C CA . ASP A 1 82 ? 5.074 3.014 3.476 1.00 97.19 82 ASP A CA 1
ATOM 658 C C . ASP A 1 82 ? 5.272 2.252 2.159 1.00 97.19 82 ASP A C 1
ATOM 660 O O . ASP A 1 82 ? 5.533 1.048 2.159 1.00 97.19 82 ASP A O 1
ATOM 664 N N . LEU A 1 83 ? 5.142 2.967 1.042 1.00 93.94 83 LEU A N 1
ATOM 665 C CA . LEU A 1 83 ? 5.375 2.495 -0.324 1.00 93.94 83 LEU A CA 1
ATOM 666 C C . LEU A 1 83 ? 6.582 3.207 -0.954 1.00 93.94 83 LEU A C 1
ATOM 668 O O . LEU A 1 83 ? 6.735 3.203 -2.176 1.00 93.94 83 LEU A O 1
ATOM 672 N N . SER A 1 84 ? 7.454 3.811 -0.147 1.00 92.00 84 SER A N 1
ATOM 673 C CA . SER A 1 84 ? 8.595 4.571 -0.647 1.00 92.00 84 SER A CA 1
ATOM 674 C C . SER A 1 84 ? 9.652 3.694 -1.328 1.00 92.00 84 SER A C 1
ATOM 676 O O . SER A 1 84 ? 9.719 2.480 -1.132 1.00 92.00 84 SER A O 1
ATOM 678 N N . SER A 1 85 ? 10.521 4.316 -2.123 1.00 90.75 85 SER A N 1
ATOM 679 C CA . SER A 1 85 ? 11.700 3.676 -2.720 1.00 90.75 85 SER A CA 1
ATOM 680 C C . SER A 1 85 ? 11.367 2.422 -3.526 1.00 90.75 85 SER A C 1
ATOM 682 O O . SER A 1 85 ? 12.011 1.389 -3.362 1.00 90.75 85 SER A O 1
ATOM 684 N N . GLN A 1 86 ? 10.358 2.494 -4.397 1.00 89.69 86 GLN A N 1
ATOM 685 C CA . GLN A 1 86 ? 10.105 1.395 -5.326 1.00 89.69 86 GLN A CA 1
ATOM 686 C C . GLN A 1 86 ? 11.178 1.420 -6.414 1.00 89.69 86 GLN A C 1
ATOM 688 O O . GLN A 1 86 ? 11.321 2.393 -7.155 1.00 89.69 86 GLN A O 1
ATOM 693 N N . MET A 1 87 ? 11.951 0.343 -6.498 1.00 74.56 87 MET A N 1
ATOM 694 C CA . MET A 1 87 ? 13.061 0.167 -7.424 1.00 74.56 87 MET A CA 1
ATOM 695 C C . MET A 1 87 ? 12.531 -0.087 -8.837 1.00 74.56 87 MET A C 1
ATOM 697 O O . MET A 1 87 ? 12.548 -1.197 -9.349 1.00 74.56 87 MET A O 1
ATOM 701 N N . LEU A 1 88 ? 12.009 0.940 -9.499 1.00 67.19 88 LEU A N 1
ATOM 702 C CA . LEU A 1 88 ? 11.550 0.800 -10.877 1.00 67.19 88 LEU A CA 1
ATOM 703 C C . LEU A 1 88 ? 12.764 0.699 -11.819 1.00 67.19 88 LEU A C 1
ATOM 705 O O . LEU A 1 88 ? 13.403 1.704 -12.122 1.00 67.19 88 LEU A O 1
ATOM 709 N N . THR A 1 89 ? 13.101 -0.501 -12.301 1.00 52.81 89 THR A N 1
ATOM 710 C CA . THR A 1 89 ? 14.146 -0.692 -13.321 1.00 52.81 89 THR A CA 1
ATOM 711 C C . THR A 1 89 ? 13.556 -0.683 -14.738 1.00 52.81 89 THR A C 1
ATOM 713 O O . THR A 1 89 ? 12.643 -1.442 -15.052 1.00 52.81 89 THR A O 1
ATOM 716 N N . GLY A 1 90 ? 14.103 0.163 -15.625 1.00 40.75 90 GLY A N 1
ATOM 717 C CA . GLY A 1 90 ? 13.995 -0.007 -17.083 1.00 40.75 90 GLY A CA 1
ATOM 718 C C . GLY A 1 90 ? 13.786 1.271 -17.930 1.00 40.75 90 GLY A C 1
ATOM 719 O O . GLY A 1 90 ? 13.115 2.212 -17.495 1.00 40.75 90 GLY A O 1
ATOM 720 N N . PRO A 1 91 ? 14.290 1.301 -19.188 1.00 36.31 91 PRO A N 1
ATOM 721 C CA . PRO A 1 91 ? 14.101 2.395 -20.164 1.00 36.31 91 PRO A CA 1
ATOM 722 C C . PRO A 1 91 ? 12.641 2.558 -20.649 1.00 36.31 91 PRO A C 1
ATOM 724 O O . PRO A 1 91 ? 12.305 3.466 -21.411 1.00 36.31 91 PRO A O 1
ATOM 727 N N . SER A 1 92 ? 11.748 1.697 -20.169 1.00 40.00 92 SER A N 1
ATOM 728 C CA . SER A 1 92 ? 10.290 1.709 -20.318 1.00 40.00 92 SER A CA 1
ATOM 729 C C . SER A 1 92 ? 9.596 2.863 -19.577 1.00 40.00 92 SER A C 1
ATOM 731 O O . SER A 1 92 ? 8.411 3.115 -19.816 1.00 40.00 92 SER A O 1
ATOM 733 N N . THR A 1 93 ? 10.328 3.622 -18.758 1.00 43.75 93 THR A N 1
ATOM 734 C CA . THR A 1 93 ? 9.865 4.839 -18.066 1.00 43.75 93 THR A CA 1
ATOM 735 C C . THR A 1 93 ? 9.508 6.002 -19.005 1.00 43.75 93 THR A C 1
ATOM 737 O O . THR A 1 93 ? 8.882 6.957 -18.567 1.00 43.75 93 THR A O 1
ATOM 740 N N . LYS A 1 94 ? 9.812 5.933 -20.311 1.00 37.59 94 LYS A N 1
ATOM 741 C CA . LYS A 1 94 ? 9.334 6.926 -21.302 1.00 37.59 94 LYS A CA 1
ATOM 742 C C . LYS A 1 94 ? 8.280 6.416 -22.291 1.00 37.59 94 LYS A C 1
ATOM 744 O O . LYS A 1 94 ? 7.667 7.234 -22.967 1.00 37.59 94 LYS A O 1
ATOM 749 N N . ARG A 1 95 ? 8.063 5.099 -22.418 1.00 35.16 95 ARG A N 1
ATOM 750 C CA . ARG A 1 95 ? 7.184 4.525 -23.467 1.00 35.16 95 ARG A CA 1
ATOM 751 C C . ARG A 1 95 ? 6.063 3.608 -22.979 1.00 35.16 95 ARG A C 1
ATOM 753 O O . ARG A 1 95 ? 5.187 3.277 -23.767 1.00 35.16 95 ARG A O 1
ATOM 760 N N . SER A 1 96 ? 6.047 3.251 -21.701 1.00 36.69 96 SER A N 1
ATOM 761 C CA . SER A 1 96 ? 5.005 2.393 -21.105 1.00 36.69 96 SER A CA 1
ATOM 762 C C . SER A 1 96 ? 4.489 2.919 -19.765 1.00 36.69 96 SER A C 1
ATOM 764 O O . SER A 1 96 ? 3.635 2.292 -19.143 1.00 36.69 96 SER A O 1
ATOM 766 N N . ILE A 1 97 ? 4.920 4.120 -19.364 1.00 46.62 97 ILE A N 1
ATOM 767 C CA . ILE A 1 97 ? 4.094 4.958 -18.502 1.00 46.62 97 ILE A CA 1
ATOM 768 C C . ILE A 1 97 ? 2.932 5.400 -19.390 1.00 46.62 97 ILE A C 1
ATOM 770 O O . ILE A 1 97 ? 3.024 6.398 -20.103 1.00 46.62 97 ILE A O 1
ATOM 774 N N . LYS A 1 98 ? 1.818 4.656 -19.371 1.00 44.81 98 LYS A N 1
ATOM 775 C CA . LYS A 1 98 ? 0.537 5.357 -19.445 1.00 44.81 98 LYS A CA 1
ATOM 776 C C . LYS A 1 98 ? 0.660 6.401 -18.344 1.00 44.81 98 LYS A C 1
ATOM 778 O O . LYS A 1 98 ? 0.717 6.021 -17.175 1.00 44.81 98 LYS A O 1
ATOM 783 N N . LEU A 1 99 ? 0.822 7.675 -18.717 1.00 49.78 99 LEU A N 1
ATOM 784 C CA . LEU A 1 99 ? 0.469 8.771 -17.820 1.00 49.78 99 LEU A CA 1
ATOM 785 C C . LEU A 1 99 ? -0.826 8.302 -17.182 1.00 49.78 99 LEU A C 1
ATOM 787 O O . LEU A 1 99 ? -1.741 7.951 -17.933 1.00 49.78 99 LEU A O 1
ATOM 791 N N . LEU A 1 100 ? -0.861 8.162 -15.855 1.00 53.56 100 LEU A N 1
ATOM 792 C CA . LEU A 1 100 ? -2.133 7.897 -15.208 1.00 53.56 100 LEU A CA 1
ATOM 793 C C . LEU A 1 100 ? -2.994 9.062 -15.661 1.00 53.56 100 LEU A C 1
ATOM 795 O O . LEU A 1 100 ? -2.720 10.220 -15.326 1.00 53.56 100 LEU A O 1
ATOM 799 N N . TYR A 1 101 ? -3.942 8.781 -16.556 1.00 63.38 101 TYR A N 1
ATOM 800 C CA . TYR A 1 101 ? -4.760 9.841 -17.098 1.00 63.38 101 TYR A CA 1
ATOM 801 C C . TYR A 1 101 ? -5.457 10.466 -15.896 1.00 63.38 101 TYR A C 1
ATOM 803 O O . TYR A 1 101 ? -5.595 9.850 -14.835 1.00 63.38 101 TYR A O 1
ATOM 811 N N . ARG A 1 102 ? -5.917 11.708 -16.016 1.00 66.50 102 ARG A N 1
ATOM 812 C CA . ARG A 1 102 ? -6.592 12.375 -14.895 1.00 66.50 102 ARG A CA 1
ATOM 813 C C . ARG A 1 102 ? -7.721 11.516 -14.288 1.00 66.50 102 ARG A C 1
ATOM 815 O O . ARG A 1 102 ? -8.035 11.685 -13.115 1.00 66.50 102 ARG A O 1
ATOM 822 N N . SER A 1 103 ? -8.317 10.606 -15.064 1.00 76.06 103 SER A N 1
ATOM 823 C CA . SER A 1 103 ? -9.212 9.545 -14.588 1.00 76.06 103 SER A CA 1
ATOM 824 C C . SER A 1 103 ? -8.542 8.580 -13.606 1.00 76.06 103 SER A C 1
ATOM 826 O O . SER A 1 103 ? -9.051 8.403 -12.507 1.00 76.06 103 SER A O 1
ATOM 828 N N . ASP A 1 104 ? -7.400 7.997 -13.957 1.00 77.94 104 ASP A N 1
ATOM 829 C CA . ASP A 1 104 ? -6.715 6.972 -13.164 1.00 77.94 104 ASP A CA 1
ATOM 830 C C . ASP A 1 104 ? -6.202 7.549 -11.837 1.00 77.94 104 ASP A C 1
ATOM 832 O O . ASP A 1 104 ? -6.333 6.924 -10.788 1.00 77.94 104 ASP A O 1
ATOM 836 N N . MET A 1 105 ? -5.727 8.799 -11.854 1.00 82.56 105 MET A N 1
ATOM 837 C CA . MET A 1 105 ? -5.338 9.523 -10.637 1.00 82.56 105 MET A CA 1
ATOM 838 C C . MET A 1 105 ? -6.526 9.795 -9.716 1.00 82.56 105 MET A C 1
ATOM 840 O O . MET A 1 105 ? -6.415 9.645 -8.500 1.00 82.56 105 MET A O 1
ATOM 844 N N . LYS A 1 106 ? -7.689 10.142 -10.284 1.00 87.69 106 LYS A N 1
ATOM 845 C CA . LYS A 1 106 ? -8.928 10.278 -9.506 1.00 87.69 106 LYS A CA 1
ATOM 846 C C . LYS A 1 106 ? -9.348 8.947 -8.889 1.00 87.69 106 LYS A C 1
ATOM 848 O O . LYS A 1 106 ? -9.756 8.939 -7.732 1.00 87.69 106 LYS A O 1
ATOM 853 N N . TYR A 1 107 ? -9.250 7.844 -9.631 1.00 87.62 107 TYR A N 1
ATOM 854 C CA . TYR A 1 107 ? -9.570 6.514 -9.110 1.00 87.62 107 TYR A CA 1
ATOM 855 C C . TYR A 1 107 ? -8.629 6.108 -7.974 1.00 87.62 107 TYR A C 1
ATOM 857 O O . TYR A 1 107 ? -9.104 5.688 -6.921 1.00 87.62 107 TYR A O 1
ATOM 865 N N . LEU A 1 108 ? -7.318 6.303 -8.140 1.00 89.06 108 LEU A N 1
ATOM 866 C CA . LEU A 1 108 ? -6.340 6.047 -7.085 1.00 89.06 108 LEU A CA 1
ATOM 867 C C . LEU A 1 108 ? -6.625 6.898 -5.840 1.00 89.06 108 LEU A C 1
ATOM 869 O O . LEU A 1 108 ? -6.706 6.356 -4.743 1.00 89.06 108 LEU A O 1
ATOM 873 N N . ALA A 1 109 ? -6.867 8.202 -6.001 1.00 91.12 109 ALA A N 1
ATOM 874 C CA . ALA A 1 109 ? -7.215 9.081 -4.886 1.00 91.12 109 ALA A CA 1
ATOM 875 C C . ALA A 1 109 ? -8.490 8.624 -4.157 1.00 91.12 109 ALA A C 1
ATOM 877 O O . ALA A 1 109 ? -8.541 8.636 -2.929 1.00 91.12 109 ALA A O 1
ATOM 878 N N . GLN A 1 110 ? -9.516 8.178 -4.890 1.00 91.06 110 GLN A N 1
ATOM 879 C CA . GLN A 1 110 ? -10.734 7.628 -4.289 1.00 91.06 110 GLN A CA 1
ATOM 880 C C . GLN A 1 110 ? -10.456 6.350 -3.492 1.00 91.06 110 GLN A C 1
ATOM 882 O O . GLN A 1 110 ? -10.964 6.224 -2.379 1.00 91.06 110 GLN A O 1
ATOM 887 N N . ALA A 1 111 ? -9.648 5.432 -4.027 1.00 90.25 111 ALA A N 1
ATOM 888 C CA . ALA A 1 111 ? -9.257 4.211 -3.327 1.00 90.25 111 ALA A CA 1
ATOM 889 C C . ALA A 1 111 ? -8.446 4.528 -2.056 1.00 90.25 111 ALA A C 1
ATOM 891 O O . ALA A 1 111 ? -8.757 4.030 -0.976 1.00 90.25 111 ALA A O 1
ATOM 892 N N . MET A 1 112 ? -7.488 5.459 -2.139 1.00 91.81 112 MET A N 1
ATOM 893 C CA . MET A 1 112 ? -6.743 5.948 -0.974 1.00 91.81 112 MET A CA 1
ATOM 894 C C . MET A 1 112 ? -7.692 6.511 0.094 1.00 91.81 112 MET A C 1
ATOM 896 O O . MET A 1 112 ? -7.586 6.151 1.262 1.00 91.81 112 MET A O 1
ATOM 900 N N . ILE A 1 113 ? -8.670 7.334 -0.293 1.00 90.75 113 ILE A N 1
ATOM 901 C CA . ILE A 1 113 ? -9.640 7.934 0.638 1.00 90.75 113 ILE A CA 1
ATOM 902 C C . ILE A 1 113 ? -10.525 6.878 1.319 1.00 90.75 113 ILE A C 1
ATOM 904 O O . ILE A 1 113 ? -10.861 7.039 2.491 1.00 90.75 113 ILE A O 1
ATOM 908 N N . LYS A 1 114 ? -10.912 5.808 0.615 1.00 89.00 114 LYS A N 1
ATOM 909 C CA . LYS A 1 114 ? -11.724 4.711 1.174 1.00 89.00 114 LYS A CA 1
ATOM 910 C C . LYS A 1 114 ? -10.939 3.771 2.094 1.00 89.00 114 LYS A C 1
ATOM 912 O O . LYS A 1 114 ? -11.538 3.095 2.930 1.00 89.00 114 LYS A O 1
ATOM 917 N N . SER A 1 115 ? -9.612 3.744 1.968 1.00 85.06 115 SER A N 1
ATOM 918 C CA . SER A 1 115 ? -8.747 2.814 2.702 1.00 85.06 115 SER A CA 1
ATOM 919 C C . SER A 1 115 ? -8.619 3.088 4.211 1.00 85.06 115 SER A C 1
ATOM 921 O O . SER A 1 115 ? -8.084 2.249 4.935 1.00 85.06 115 SER A O 1
ATOM 923 N N . ASN A 1 116 ? -9.105 4.246 4.687 1.00 80.38 116 ASN A N 1
ATOM 924 C CA . ASN A 1 116 ? -8.916 4.796 6.043 1.00 80.38 116 ASN A CA 1
ATOM 925 C C . ASN A 1 116 ? -7.449 5.025 6.465 1.00 80.38 116 ASN A C 1
ATOM 927 O O . ASN A 1 116 ? -7.188 5.347 7.628 1.00 80.38 116 ASN A O 1
ATOM 931 N N . ILE A 1 117 ? -6.499 4.921 5.533 1.00 92.25 117 ILE A N 1
ATOM 932 C CA . ILE A 1 117 ? -5.085 5.175 5.807 1.00 92.25 117 ILE A CA 1
ATOM 933 C C . ILE A 1 117 ? -4.862 6.673 5.999 1.00 92.25 117 ILE A C 1
ATOM 935 O O . ILE A 1 117 ? -5.263 7.489 5.171 1.00 92.25 117 ILE A O 1
ATOM 939 N N . LYS A 1 118 ? -4.183 7.037 7.089 1.00 93.19 118 LYS A N 1
ATOM 940 C CA . LYS A 1 118 ? -3.907 8.435 7.444 1.00 93.19 118 LYS A CA 1
ATOM 941 C C . LYS A 1 118 ? -2.573 8.915 6.901 1.00 93.19 118 LYS A C 1
ATOM 943 O O . LYS A 1 118 ? -2.465 10.080 6.547 1.00 93.19 118 LYS A O 1
ATOM 948 N N . ASN A 1 119 ? -1.564 8.047 6.862 1.00 94.81 119 ASN A N 1
ATOM 949 C CA . ASN A 1 119 ? -0.218 8.389 6.411 1.00 94.81 119 ASN A CA 1
ATOM 950 C C . ASN A 1 119 ? 0.211 7.447 5.290 1.00 94.81 119 ASN A C 1
ATOM 952 O O . ASN A 1 119 ? 0.248 6.231 5.483 1.00 94.81 119 ASN A O 1
ATOM 956 N N . ILE A 1 120 ? 0.557 8.010 4.136 1.00 94.12 120 ILE A N 1
ATOM 957 C CA . ILE A 1 120 ? 1.060 7.249 2.992 1.00 94.12 120 ILE A CA 1
ATOM 958 C C . ILE A 1 120 ? 2.380 7.868 2.561 1.00 94.12 120 ILE A C 1
ATOM 960 O O . ILE A 1 120 ? 2.425 9.061 2.277 1.00 94.12 120 ILE A O 1
ATOM 964 N N . ASP A 1 121 ? 3.439 7.066 2.489 1.00 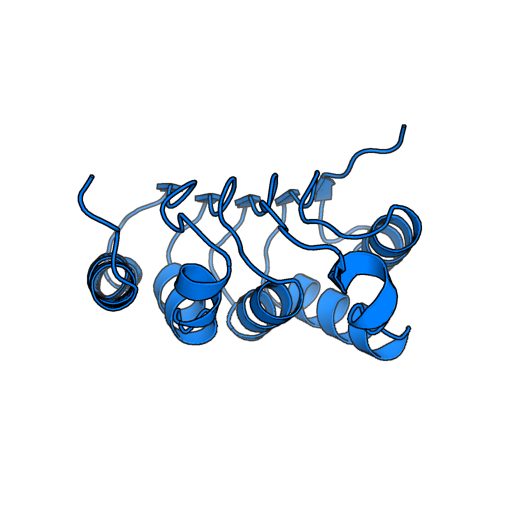94.00 121 ASP A N 1
ATOM 965 C CA . ASP A 1 121 ? 4.718 7.501 1.922 1.00 94.00 121 ASP A CA 1
ATOM 966 C C . ASP A 1 121 ? 4.861 6.985 0.489 1.00 94.00 121 ASP A C 1
ATOM 968 O O . ASP A 1 121 ? 4.859 5.775 0.257 1.00 94.00 121 ASP A O 1
ATOM 972 N N . LEU A 1 122 ? 4.960 7.911 -0.468 1.00 89.50 122 LEU A N 1
ATOM 973 C CA . LEU A 1 122 ? 5.177 7.625 -1.889 1.00 89.50 122 LEU A CA 1
ATOM 974 C C . LEU A 1 122 ? 6.517 8.177 -2.399 1.00 89.50 122 LEU A C 1
ATOM 976 O O . LEU A 1 122 ? 6.737 8.209 -3.614 1.00 89.50 122 LEU A O 1
ATOM 980 N N . ARG A 1 123 ? 7.440 8.610 -1.534 1.00 87.00 123 ARG A N 1
ATOM 981 C CA . ARG A 1 123 ? 8.748 9.119 -1.986 1.00 87.00 123 ARG A CA 1
ATOM 982 C C . ARG A 1 123 ? 9.488 8.064 -2.788 1.00 87.00 123 ARG A C 1
ATOM 984 O O . ARG A 1 123 ? 9.544 6.910 -2.382 1.00 87.00 123 ARG A O 1
ATOM 991 N N . PHE A 1 124 ? 10.045 8.435 -3.938 1.00 81.62 124 PHE A N 1
ATOM 992 C CA . PHE A 1 124 ? 10.761 7.503 -4.820 1.00 81.62 124 PHE A CA 1
ATOM 993 C C . PHE A 1 124 ? 9.952 6.246 -5.207 1.00 81.62 124 PHE A C 1
ATOM 995 O O . PHE A 1 124 ? 10.525 5.225 -5.567 1.00 81.62 124 PHE A O 1
ATOM 1002 N N . SER A 1 125 ? 8.616 6.293 -5.158 1.00 79.62 125 SER A N 1
ATOM 1003 C CA . SER A 1 125 ? 7.745 5.207 -5.647 1.00 79.62 125 SER A CA 1
ATOM 1004 C C . SER A 1 125 ? 7.607 5.202 -7.177 1.00 79.62 125 SER A C 1
ATOM 1006 O O . SER A 1 125 ? 6.887 4.391 -7.759 1.00 79.62 125 SER A O 1
ATOM 1008 N N . GLY A 1 126 ? 8.298 6.139 -7.834 1.00 76.31 126 GLY A N 1
ATOM 1009 C CA . GLY A 1 126 ? 8.357 6.272 -9.277 1.00 76.31 126 GLY A CA 1
ATOM 1010 C C . GLY A 1 126 ? 7.168 6.986 -9.908 1.00 76.31 126 GLY A C 1
ATOM 1011 O O . GLY A 1 126 ? 6.988 6.860 -11.116 1.00 76.31 126 GLY A O 1
ATOM 1012 N N . TYR A 1 127 ? 6.375 7.730 -9.132 1.00 78.00 127 TYR A N 1
ATOM 1013 C CA . TYR A 1 127 ? 5.471 8.773 -9.633 1.00 78.00 127 TYR A CA 1
ATOM 1014 C C . TYR A 1 127 ? 6.252 10.051 -9.970 1.00 78.00 127 TYR A C 1
ATOM 1016 O O . TYR A 1 127 ? 7.255 10.355 -9.326 1.00 78.00 127 TYR A O 1
ATOM 1024 N N . LEU A 1 128 ? 5.797 10.788 -10.985 1.00 79.31 128 LEU A N 1
ATOM 1025 C CA . LEU A 1 128 ? 6.318 12.115 -11.313 1.00 79.31 128 LEU A CA 1
ATOM 1026 C C . LEU A 1 128 ? 5.872 13.139 -10.260 1.00 79.31 128 LEU A C 1
ATOM 1028 O O . LEU A 1 128 ? 4.864 12.945 -9.576 1.00 79.31 128 LEU A O 1
ATOM 1032 N N . VAL A 1 129 ? 6.591 14.255 -10.156 1.00 78.31 129 VAL A N 1
ATOM 1033 C CA . VAL A 1 129 ? 6.292 15.318 -9.182 1.00 78.31 129 VAL A CA 1
ATOM 1034 C C . VAL A 1 129 ? 4.884 15.880 -9.395 1.00 78.31 129 VAL A C 1
ATOM 1036 O O . VAL A 1 129 ? 4.135 16.061 -8.439 1.00 78.31 129 VAL A O 1
ATOM 1039 N N . GLU A 1 130 ? 4.472 16.085 -10.646 1.00 79.56 130 GLU A N 1
ATOM 1040 C CA . GLU A 1 130 ? 3.147 16.604 -10.994 1.00 79.56 130 GLU A CA 1
ATOM 1041 C C . GLU A 1 130 ? 2.032 15.612 -10.646 1.00 79.56 130 GLU A C 1
ATOM 1043 O O . GLU A 1 130 ? 0.937 16.008 -10.244 1.00 79.56 130 GLU A O 1
ATOM 1048 N N . GLU A 1 131 ? 2.310 14.314 -10.778 1.00 81.88 131 GLU A N 1
ATOM 1049 C CA . GLU A 1 131 ? 1.384 13.244 -10.412 1.00 81.88 131 GLU A CA 1
ATOM 1050 C C . GLU A 1 131 ? 1.176 13.218 -8.894 1.00 81.88 131 GLU A C 1
ATOM 1052 O O . GLU A 1 131 ? 0.041 13.217 -8.413 1.00 81.88 131 GLU A O 1
ATOM 1057 N N . ILE A 1 132 ? 2.270 13.274 -8.139 1.00 82.94 132 ILE A N 1
ATOM 1058 C CA . ILE A 1 132 ? 2.246 13.377 -6.683 1.00 82.94 132 ILE A CA 1
ATOM 1059 C C . ILE A 1 132 ? 1.507 14.636 -6.226 1.00 82.94 132 ILE A C 1
ATOM 1061 O O . ILE A 1 132 ? 0.636 14.537 -5.365 1.00 82.94 132 ILE A O 1
ATOM 1065 N N . ALA A 1 133 ? 1.787 15.797 -6.821 1.00 84.25 133 ALA A N 1
ATOM 1066 C CA . ALA A 1 133 ? 1.098 17.043 -6.493 1.00 84.25 133 ALA A CA 1
ATOM 1067 C C . ALA A 1 133 ? -0.407 16.949 -6.793 1.00 84.25 133 ALA A C 1
ATOM 1069 O O . ALA A 1 133 ? -1.247 17.411 -6.017 1.00 84.25 133 ALA A O 1
ATOM 1070 N N . CYS A 1 134 ? -0.773 16.305 -7.905 1.00 86.44 134 CYS A N 1
ATOM 1071 C CA . CYS A 1 134 ? -2.163 16.043 -8.256 1.00 86.44 134 CYS A CA 1
ATOM 1072 C C . CYS A 1 134 ? -2.857 15.158 -7.207 1.00 86.44 134 CYS A C 1
ATOM 1074 O O . CYS A 1 134 ? -3.942 15.514 -6.742 1.00 86.44 134 CYS A O 1
ATOM 1076 N N . LEU A 1 135 ? -2.224 14.053 -6.791 1.00 88.69 135 LEU A N 1
ATOM 1077 C CA . LEU A 1 135 ? -2.744 13.172 -5.739 1.00 88.69 135 LEU A CA 1
ATOM 1078 C C . LEU A 1 135 ? -2.856 13.900 -4.404 1.00 88.69 135 LEU A C 1
ATOM 1080 O O . LEU A 1 135 ? -3.923 13.852 -3.798 1.00 88.69 135 LEU A O 1
ATOM 1084 N N . ALA A 1 136 ? -1.805 14.609 -3.984 1.00 89.38 136 ALA A N 1
ATOM 1085 C CA . ALA A 1 136 ? -1.767 15.376 -2.742 1.00 89.38 136 ALA A CA 1
ATOM 1086 C C . ALA A 1 136 ? -2.946 16.353 -2.659 1.00 89.38 136 ALA A C 1
ATOM 1088 O O . ALA A 1 136 ? -3.652 16.391 -1.654 1.00 89.38 136 ALA A O 1
ATOM 1089 N N . ASN A 1 137 ? -3.229 17.068 -3.751 1.00 90.38 137 ASN A N 1
ATOM 1090 C CA . ASN A 1 137 ? -4.384 17.957 -3.832 1.00 90.38 137 ASN A CA 1
ATOM 1091 C C . ASN A 1 137 ? -5.716 17.198 -3.703 1.00 90.38 137 ASN A C 1
ATOM 1093 O O . ASN A 1 137 ? -6.607 17.649 -2.983 1.00 90.38 137 ASN A O 1
ATOM 1097 N N . MET A 1 138 ? -5.863 16.042 -4.361 1.00 91.94 138 MET A N 1
ATOM 1098 C CA . MET A 1 138 ? -7.103 15.251 -4.337 1.00 91.94 138 MET A CA 1
ATOM 1099 C C . MET A 1 138 ? -7.395 14.590 -2.985 1.00 91.94 138 MET A C 1
ATOM 1101 O O . MET A 1 138 ? -8.564 14.437 -2.635 1.00 91.94 138 MET A O 1
ATOM 1105 N N . VAL A 1 139 ? -6.364 14.180 -2.240 1.00 91.75 139 VAL A N 1
ATOM 1106 C CA . VAL A 1 139 ? -6.512 13.498 -0.938 1.00 91.75 139 VAL A CA 1
ATOM 1107 C C . VAL A 1 139 ? -6.326 14.428 0.265 1.00 91.75 139 VAL A C 1
ATOM 1109 O O . VAL A 1 139 ? -6.416 13.981 1.415 1.00 91.75 139 VAL A O 1
ATOM 1112 N N . SER A 1 140 ? -6.075 15.716 0.006 1.00 88.38 140 SER A N 1
ATOM 1113 C CA . SER A 1 140 ? -5.828 16.737 1.025 1.00 88.38 140 SER A CA 1
ATOM 1114 C C . SER A 1 140 ? -6.918 16.762 2.103 1.00 88.38 140 SER A C 1
ATOM 1116 O O . SER A 1 140 ? -8.102 16.533 1.851 1.00 88.38 140 SER A O 1
ATOM 1118 N N . GLY A 1 141 ? -6.500 16.981 3.352 1.00 86.06 141 GLY A N 1
ATOM 1119 C CA . GLY A 1 141 ? -7.391 17.004 4.517 1.00 86.06 141 GLY A CA 1
ATOM 1120 C C . GLY A 1 141 ? -7.866 15.630 5.008 1.00 86.06 141 GLY A C 1
ATOM 1121 O O . GLY A 1 141 ? -8.449 15.556 6.087 1.00 86.06 141 GLY A O 1
ATOM 1122 N N . LYS A 1 142 ? -7.602 14.544 4.268 1.00 89.00 142 LYS A N 1
ATOM 1123 C CA . LYS A 1 142 ? -7.896 13.165 4.703 1.00 89.00 142 LYS A CA 1
ATOM 1124 C C . LYS A 1 142 ? -6.647 12.324 4.917 1.00 89.00 142 LYS A C 1
ATOM 1126 O O . LYS A 1 142 ? -6.622 11.499 5.824 1.00 89.00 142 LYS A O 1
ATOM 1131 N N . ILE A 1 143 ? -5.633 12.538 4.085 1.00 91.31 143 ILE A N 1
ATOM 1132 C CA . ILE A 1 143 ? -4.409 11.744 4.069 1.00 91.31 143 ILE A CA 1
ATOM 1133 C C . ILE A 1 143 ? -3.215 12.687 4.130 1.00 91.31 143 ILE A C 1
ATOM 1135 O O . ILE A 1 143 ? -3.116 13.638 3.357 1.00 91.31 143 ILE A O 1
ATOM 1139 N N . ASN A 1 144 ? -2.288 12.388 5.030 1.00 91.31 144 ASN A N 1
ATOM 1140 C CA . ASN A 1 144 ? -0.941 12.920 5.009 1.00 91.31 144 ASN A CA 1
ATOM 1141 C C . ASN A 1 144 ? -0.118 12.131 3.982 1.00 91.31 144 ASN A C 1
ATOM 1143 O O . ASN A 1 144 ? 0.339 11.015 4.251 1.00 91.31 144 ASN A O 1
ATOM 1147 N N . LEU A 1 145 ? 0.008 12.694 2.782 1.00 89.81 145 LEU A N 1
ATOM 1148 C CA . LEU A 1 145 ? 0.821 12.123 1.719 1.00 89.81 145 LEU A CA 1
ATOM 1149 C C . LEU A 1 145 ? 2.254 12.637 1.859 1.00 89.81 145 LEU A C 1
ATOM 1151 O O . LEU A 1 145 ? 2.529 13.800 1.580 1.00 89.81 145 LEU A O 1
ATOM 1155 N N . VAL A 1 146 ? 3.167 11.768 2.283 1.00 87.31 146 VAL A N 1
ATOM 1156 C CA . VAL A 1 146 ? 4.592 12.087 2.338 1.00 87.31 146 VAL A CA 1
ATOM 1157 C C . VAL A 1 146 ? 5.166 11.949 0.934 1.00 87.31 146 VAL A C 1
ATOM 1159 O O . VAL A 1 146 ? 5.150 10.876 0.326 1.00 87.31 146 VAL A O 1
ATOM 1162 N N . HIS A 1 147 ? 5.677 13.061 0.423 1.00 76.75 147 HIS A N 1
ATOM 1163 C CA . HIS A 1 147 ? 6.337 13.152 -0.867 1.00 76.75 147 HIS A CA 1
ATOM 1164 C C . HIS A 1 147 ? 7.478 14.175 -0.816 1.00 76.75 147 HIS A C 1
ATOM 1166 O O . HIS A 1 147 ? 7.480 15.062 0.036 1.00 76.75 147 HIS A O 1
ATOM 1172 N N . GLU A 1 148 ? 8.436 14.091 -1.738 1.00 69.00 148 GLU A N 1
ATOM 1173 C CA . GLU A 1 148 ? 9.448 15.140 -1.891 1.00 69.00 148 GLU A CA 1
ATOM 1174 C C . GLU A 1 148 ? 8.934 16.226 -2.839 1.00 69.00 148 GLU A C 1
ATOM 1176 O O . GLU A 1 148 ? 8.532 15.936 -3.965 1.00 69.00 148 GLU A O 1
ATOM 1181 N N . TYR A 1 149 ? 8.954 17.473 -2.367 1.00 49.53 149 TYR A N 1
ATOM 1182 C CA . TYR A 1 149 ? 9.156 18.636 -3.223 1.00 49.53 149 TYR A CA 1
ATOM 1183 C C . TYR A 1 149 ? 10.617 19.037 -3.023 1.00 49.53 149 TYR A C 1
ATOM 1185 O O . TYR A 1 149 ? 10.960 19.540 -1.955 1.00 49.53 149 TYR A O 1
ATOM 1193 N N . ASN A 1 150 ? 11.466 18.765 -4.009 1.00 39.00 150 ASN A N 1
ATOM 1194 C CA . ASN A 1 150 ? 12.612 19.640 -4.243 1.00 39.00 150 ASN A CA 1
ATOM 1195 C C . ASN A 1 150 ? 12.170 20.687 -5.260 1.00 39.00 150 ASN A C 1
ATOM 1197 O O . ASN A 1 150 ? 11.557 20.268 -6.270 1.00 39.00 150 ASN A O 1
#

Foldseek 3Di:
DPQQALVNVLVVLVCQQVDQAQEDEPAQNAVDLVRQVPHPLLSSLLSCLAYAEYEHANHQHDPVSLLSNLQNQQNGNHQYYELAHRPPDDPCLVPVPPVCPLVNLLSSLVSNQRNQHAEYECENNSDDPVSLVSSCVSNPPRHHYDYDDD

InterPro domains:
  IPR032675 Leucine-rich repeat domain superfamily [G3DSA:3.80.10.10] (6-147)

pLDDT: mean 83.44, std 15.48, range [35.16, 98.0]

Sequence (150 aa):
MVRFQPALFHSLVARVKESQLKELNLSGLMESSEASNAVDWRYVAKQLIGVKSVKLSFNYISRYSIYEIFDSLDNSKIETLDLSSQMLTGPSTKRSIKLLYRSDMKYLAQAMIKSNIKNIDLRFSGYLVEEIACLANMVSGKINLVHEYN